Protein AF-A0AAF0LHF2-F1 (afdb_monomer_lite)

Secondary structure (DSSP, 8-state):
-----------------HHHHHHHHHHHHHHHHTT-HHHHHHHHHHHHHHTT--TT---HHHHHHHTT--HHHHHHHHHHHHHHHHHHHHHHTTSPPP--

Structure (mmCIF, N/CA/C/O backbone):
data_AF-A0AAF0LHF2-F1
#
_entry.id   AF-A0AAF0LHF2-F1
#
loop_
_atom_site.group_PDB
_atom_site.id
_atom_site.type_symbol
_atom_site.label_atom_id
_atom_site.label_alt_id
_atom_site.label_comp_id
_atom_site.label_asym_id
_atom_site.label_entity_id
_atom_site.label_seq_id
_atom_site.pdbx_PDB_ins_code
_atom_site.Cartn_x
_atom_site.Cartn_y
_atom_site.Cartn_z
_atom_site.occupancy
_atom_site.B_iso_or_equiv
_atom_site.auth_seq_id
_atom_site.auth_comp_id
_atom_site.auth_asym_id
_atom_site.auth_atom_id
_atom_site.pdbx_PDB_model_num
ATOM 1 N N . MET A 1 1 ? 55.578 -3.193 -8.405 1.00 44.56 1 MET A N 1
ATOM 2 C CA . MET A 1 1 ? 54.336 -2.562 -8.893 1.00 44.56 1 MET A CA 1
ATOM 3 C C . MET A 1 1 ? 53.206 -3.269 -8.166 1.00 44.56 1 MET A C 1
ATOM 5 O O . MET A 1 1 ? 53.069 -4.470 -8.334 1.00 44.56 1 MET A O 1
ATOM 9 N N . MET A 1 2 ? 52.607 -2.592 -7.186 1.00 38.28 2 MET A N 1
ATOM 10 C CA . MET A 1 2 ? 51.785 -3.198 -6.129 1.00 38.28 2 MET A CA 1
ATOM 11 C C . MET A 1 2 ? 50.343 -3.407 -6.617 1.00 38.28 2 MET A C 1
ATOM 13 O O . MET A 1 2 ? 49.819 -2.563 -7.340 1.00 38.28 2 MET A O 1
ATOM 17 N N . ASN A 1 3 ? 49.759 -4.545 -6.236 1.00 42.53 3 ASN A N 1
ATOM 18 C CA . ASN A 1 3 ? 48.423 -5.030 -6.592 1.00 42.53 3 ASN A CA 1
ATOM 19 C C . ASN A 1 3 ? 47.308 -4.014 -6.284 1.00 42.53 3 ASN A C 1
ATOM 21 O O . ASN A 1 3 ? 47.226 -3.505 -5.168 1.00 42.53 3 ASN A O 1
ATOM 25 N N . LEU A 1 4 ? 46.418 -3.789 -7.253 1.00 44.91 4 LEU A N 1
ATOM 26 C CA . LEU A 1 4 ? 45.110 -3.161 -7.058 1.00 44.91 4 LEU A CA 1
ATOM 27 C C . LEU A 1 4 ? 44.094 -4.266 -6.747 1.00 44.91 4 LEU A C 1
ATOM 29 O O . LEU A 1 4 ? 43.500 -4.839 -7.652 1.00 44.91 4 LEU A O 1
ATOM 33 N N . GLU A 1 5 ? 43.922 -4.572 -5.467 1.00 57.59 5 GLU A N 1
ATOM 34 C CA . GLU A 1 5 ? 42.780 -5.338 -4.962 1.00 57.59 5 GLU A CA 1
ATOM 35 C C . GLU A 1 5 ? 41.927 -4.395 -4.106 1.00 57.59 5 GLU A C 1
ATOM 37 O O . GLU A 1 5 ? 42.338 -4.006 -3.014 1.00 57.59 5 GLU A O 1
ATOM 42 N N . ALA A 1 6 ? 40.751 -4.022 -4.612 1.00 49.19 6 ALA A N 1
ATOM 43 C CA . ALA A 1 6 ? 39.542 -3.834 -3.811 1.00 49.19 6 ALA A CA 1
ATOM 44 C C . ALA A 1 6 ? 38.315 -3.842 -4.748 1.00 49.19 6 ALA A C 1
ATOM 46 O O . ALA A 1 6 ? 38.350 -3.198 -5.801 1.00 49.19 6 ALA A O 1
ATOM 47 N N . PRO A 1 7 ? 37.240 -4.566 -4.395 1.00 45.22 7 PRO A N 1
ATOM 48 C CA . PRO A 1 7 ? 36.110 -4.806 -5.274 1.00 45.22 7 PRO A CA 1
ATOM 49 C C . PRO A 1 7 ? 35.209 -3.574 -5.289 1.00 45.22 7 PRO A C 1
ATOM 51 O O . PRO A 1 7 ? 34.681 -3.162 -4.257 1.00 45.22 7 PRO A O 1
ATOM 54 N N . LEU A 1 8 ? 34.968 -3.006 -6.468 1.00 40.81 8 LEU A N 1
ATOM 55 C CA . LEU A 1 8 ? 33.770 -2.199 -6.652 1.00 40.81 8 LEU A CA 1
ATOM 56 C C . LEU A 1 8 ? 32.618 -3.187 -6.804 1.00 40.81 8 LEU A C 1
ATOM 58 O O . LEU A 1 8 ? 32.234 -3.551 -7.911 1.00 40.81 8 LEU A O 1
ATOM 62 N N . THR A 1 9 ? 32.085 -3.654 -5.675 1.00 42.34 9 THR A N 1
ATOM 63 C CA . THR A 1 9 ? 30.719 -4.172 -5.643 1.00 42.34 9 THR A CA 1
ATOM 64 C C . THR A 1 9 ? 29.836 -2.974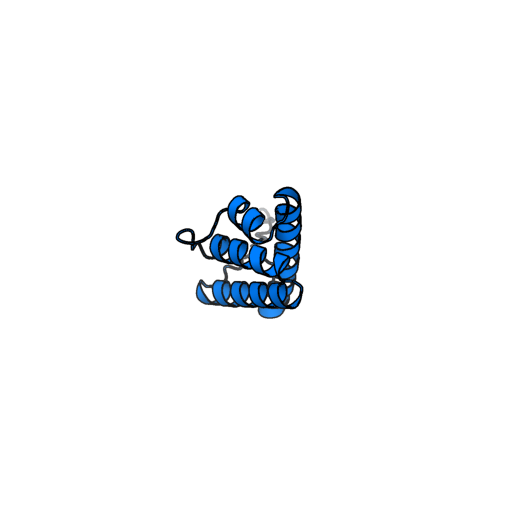 -5.948 1.00 42.34 9 THR A C 1
ATOM 66 O O . THR A 1 9 ? 29.397 -2.250 -5.060 1.00 42.34 9 THR A O 1
ATOM 69 N N . THR A 1 10 ? 29.671 -2.680 -7.233 1.00 39.41 10 THR A N 1
ATOM 70 C CA . THR A 1 10 ? 28.625 -1.796 -7.704 1.00 39.41 10 THR A CA 1
ATOM 71 C C . THR A 1 10 ? 27.345 -2.569 -7.425 1.00 39.41 10 THR A C 1
ATOM 73 O O . THR A 1 10 ? 26.896 -3.359 -8.249 1.00 39.41 10 THR A O 1
ATOM 76 N N . THR A 1 11 ? 26.763 -2.410 -6.235 1.00 42.78 11 THR A N 1
ATOM 77 C CA . THR A 1 11 ? 25.307 -2.460 -6.142 1.00 42.78 11 THR A CA 1
ATOM 78 C C . THR A 1 11 ? 24.852 -1.373 -7.094 1.00 42.78 11 THR A C 1
ATOM 80 O O . THR A 1 11 ? 24.832 -0.200 -6.735 1.00 42.78 11 THR A O 1
ATOM 83 N N . ALA A 1 12 ? 24.649 -1.740 -8.360 1.00 42.50 12 ALA A N 1
ATOM 84 C CA . ALA A 1 12 ? 23.883 -0.930 -9.272 1.00 42.50 12 ALA A CA 1
ATOM 85 C C . ALA A 1 12 ? 22.566 -0.711 -8.533 1.00 42.50 12 ALA A C 1
ATOM 87 O O . ALA A 1 12 ? 21.817 -1.662 -8.320 1.00 42.50 12 ALA A O 1
ATOM 88 N N . GLU A 1 13 ? 22.364 0.491 -7.996 1.00 54.16 13 GLU A N 1
ATOM 89 C CA . GLU A 1 13 ? 21.057 0.891 -7.508 1.00 54.16 13 GLU A CA 1
ATOM 90 C C . GLU A 1 13 ? 20.151 0.756 -8.725 1.00 54.16 13 GLU A C 1
ATOM 92 O O . GLU A 1 13 ? 20.270 1.506 -9.694 1.00 54.16 13 GLU A O 1
ATOM 97 N N . PHE A 1 14 ? 19.353 -0.307 -8.749 1.00 55.66 14 PHE A N 1
ATOM 98 C CA . PHE A 1 14 ? 18.398 -0.536 -9.814 1.00 55.66 14 PHE A CA 1
ATOM 99 C C . PHE A 1 14 ? 17.310 0.517 -9.641 1.00 55.66 14 PHE A C 1
ATOM 101 O O . PHE A 1 14 ? 16.384 0.371 -8.845 1.00 55.66 14 PHE A O 1
ATOM 108 N N . VAL A 1 15 ? 17.489 1.634 -10.338 1.00 69.19 15 VAL A N 1
ATOM 109 C CA . VAL A 1 15 ? 16.527 2.726 -10.372 1.00 69.19 15 VAL A CA 1
ATOM 110 C C . VAL A 1 15 ? 15.525 2.381 -11.463 1.00 69.19 15 VAL A C 1
ATOM 112 O O . VAL A 1 15 ? 15.823 2.530 -12.647 1.00 69.19 15 VAL A O 1
ATOM 115 N N . LEU A 1 16 ? 14.351 1.889 -11.061 1.00 79.81 16 LEU A N 1
ATOM 116 C CA . LEU A 1 16 ? 13.192 1.847 -11.951 1.00 79.81 16 LEU A CA 1
ATOM 117 C C . LEU A 1 16 ? 12.980 3.244 -12.540 1.00 79.81 16 LEU A C 1
ATOM 119 O O . LEU A 1 16 ? 13.080 4.247 -11.823 1.00 79.81 16 LEU A O 1
ATOM 123 N N . SER A 1 17 ? 12.655 3.324 -13.827 1.00 87.69 17 SER A N 1
ATOM 124 C CA . SER A 1 17 ? 12.133 4.565 -14.384 1.00 87.69 17 SER A CA 1
ATOM 125 C C . SER A 1 17 ? 10.848 4.970 -13.656 1.00 87.69 17 SER A C 1
ATOM 127 O O . SER A 1 17 ? 10.172 4.166 -13.016 1.00 87.69 17 SER A O 1
ATOM 129 N N . GLU A 1 18 ? 10.471 6.238 -13.776 1.00 86.00 18 GLU A N 1
ATOM 130 C CA . GLU A 1 18 ? 9.252 6.759 -13.152 1.00 86.00 18 GLU A CA 1
ATOM 131 C C . GLU A 1 18 ? 7.984 6.016 -13.614 1.00 86.00 18 GLU A C 1
ATOM 133 O O . GLU A 1 18 ? 7.022 5.892 -12.857 1.00 86.00 18 GLU A O 1
ATOM 138 N N . VAL A 1 19 ? 7.979 5.516 -14.854 1.00 89.38 19 VAL A N 1
ATOM 139 C CA . VAL A 1 19 ? 6.875 4.721 -15.406 1.00 89.38 19 VAL A CA 1
ATOM 140 C C . VAL A 1 19 ? 6.875 3.322 -14.796 1.00 89.38 19 VAL A C 1
ATOM 142 O O . VAL A 1 19 ? 5.861 2.927 -14.231 1.00 89.38 19 VAL A O 1
ATOM 145 N N . GLU A 1 20 ? 8.014 2.629 -14.807 1.00 89.69 20 GLU A N 1
ATOM 146 C CA . GLU A 1 20 ? 8.137 1.285 -14.2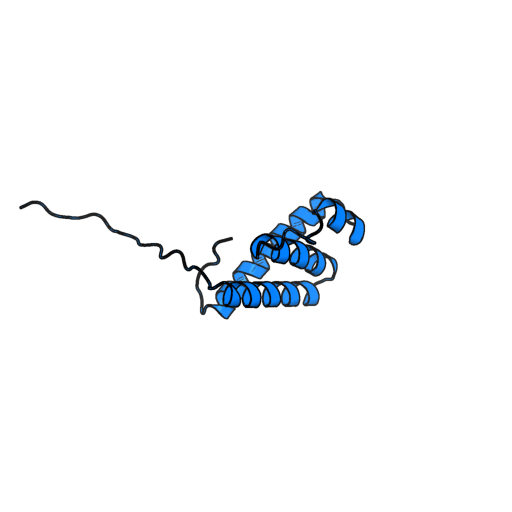20 1.00 89.69 20 GLU A CA 1
ATOM 147 C C . GLU A 1 20 ? 7.816 1.296 -12.717 1.00 89.69 20 GLU A C 1
ATOM 149 O O . GLU A 1 20 ? 7.136 0.407 -12.211 1.00 89.69 20 GLU A O 1
ATOM 154 N N . LEU A 1 21 ? 8.234 2.338 -11.988 1.00 88.75 21 LEU A N 1
ATOM 155 C CA . LEU A 1 21 ? 7.891 2.500 -10.575 1.00 88.75 21 LEU A CA 1
ATOM 156 C C . LEU A 1 21 ? 6.376 2.633 -10.370 1.00 88.75 21 LEU A C 1
ATOM 158 O O . LEU A 1 21 ? 5.834 2.055 -9.428 1.00 88.75 21 LEU A O 1
ATOM 162 N N . ARG A 1 22 ? 5.685 3.386 -11.235 1.00 90.12 22 ARG A N 1
ATOM 163 C CA . ARG A 1 22 ? 4.222 3.521 -11.170 1.00 90.12 22 ARG A CA 1
ATOM 164 C C . ARG A 1 22 ? 3.518 2.213 -11.491 1.00 90.12 22 ARG A C 1
ATOM 166 O O . ARG A 1 22 ? 2.569 1.877 -10.792 1.00 90.12 22 ARG A O 1
ATOM 173 N N . GLU A 1 23 ? 3.979 1.489 -12.503 1.00 92.06 23 GLU A N 1
ATOM 174 C CA . GLU A 1 23 ? 3.414 0.195 -12.896 1.00 92.06 23 GLU A CA 1
ATOM 175 C C . GLU A 1 23 ? 3.560 -0.830 -11.766 1.00 92.06 23 GLU A C 1
ATOM 177 O O . GLU A 1 23 ? 2.570 -1.431 -11.345 1.00 92.06 23 GLU A O 1
ATOM 182 N N . VAL A 1 24 ? 4.756 -0.937 -11.177 1.00 92.56 24 VAL A N 1
ATOM 183 C CA . VAL A 1 24 ? 4.990 -1.792 -10.005 1.00 92.56 24 VAL A CA 1
ATOM 184 C C . VAL A 1 24 ? 4.106 -1.357 -8.835 1.00 92.56 24 VAL A C 1
ATOM 186 O O . VAL A 1 24 ? 3.447 -2.196 -8.225 1.00 92.56 24 VAL A O 1
ATOM 189 N N . ALA A 1 25 ? 4.025 -0.060 -8.523 1.00 93.06 25 ALA A N 1
ATOM 190 C CA . ALA A 1 25 ? 3.184 0.422 -7.426 1.00 93.06 25 ALA A CA 1
ATOM 191 C C . ALA A 1 25 ? 1.693 0.096 -7.641 1.00 93.06 25 ALA A C 1
ATOM 193 O O . ALA A 1 25 ? 1.014 -0.315 -6.700 1.00 93.06 25 ALA A O 1
ATOM 194 N N . GLN A 1 26 ? 1.190 0.219 -8.872 1.00 94.50 26 GLN A N 1
ATOM 195 C CA . GLN A 1 26 ? -0.184 -0.146 -9.229 1.00 94.50 26 GLN A CA 1
ATOM 196 C C . GLN A 1 26 ? -0.434 -1.653 -9.096 1.00 94.50 26 GLN A C 1
ATOM 198 O O . GLN A 1 26 ? -1.466 -2.051 -8.554 1.00 94.50 26 GLN A O 1
ATOM 203 N N . ALA A 1 27 ? 0.517 -2.489 -9.520 1.00 96.06 27 ALA A N 1
ATOM 204 C CA . ALA A 1 27 ? 0.434 -3.938 -9.353 1.00 96.06 27 ALA A CA 1
ATOM 205 C C . ALA A 1 27 ? 0.397 -4.343 -7.866 1.00 96.06 27 ALA A C 1
ATOM 207 O O . ALA A 1 27 ? -0.387 -5.207 -7.472 1.00 96.06 27 ALA A O 1
ATOM 208 N N . VAL A 1 28 ? 1.176 -3.669 -7.013 1.00 96.88 28 VAL A N 1
ATOM 209 C CA . VAL A 1 28 ? 1.146 -3.875 -5.553 1.00 96.88 28 VAL A CA 1
ATOM 210 C C . VAL A 1 28 ? -0.205 -3.504 -4.958 1.00 96.88 28 VAL A C 1
ATOM 212 O O . VAL A 1 28 ? -0.739 -4.261 -4.146 1.00 96.88 28 VAL A O 1
ATOM 215 N N . VAL A 1 29 ? -0.757 -2.355 -5.353 1.00 97.25 29 VAL A N 1
ATOM 216 C CA . VAL A 1 29 ? -2.074 -1.895 -4.899 1.00 97.25 29 VAL A CA 1
ATOM 217 C C . VAL A 1 29 ? -3.146 -2.914 -5.272 1.00 97.25 29 VAL A C 1
ATOM 219 O O . VAL A 1 29 ? -3.891 -3.353 -4.395 1.00 97.25 29 VAL A O 1
ATOM 222 N N . ALA A 1 30 ? -3.173 -3.364 -6.529 1.00 97.75 30 ALA A N 1
ATOM 223 C CA . ALA A 1 30 ? -4.109 -4.385 -6.992 1.00 97.75 30 ALA A CA 1
ATOM 224 C C . ALA A 1 30 ? -3.979 -5.687 -6.182 1.00 97.75 30 ALA A C 1
ATOM 226 O O . ALA A 1 30 ? -4.962 -6.177 -5.627 1.00 97.75 30 ALA A O 1
ATOM 227 N N . ALA A 1 31 ? -2.751 -6.187 -6.004 1.00 97.94 31 ALA A N 1
ATOM 228 C CA . ALA A 1 31 ? -2.490 -7.399 -5.230 1.00 97.94 31 ALA A CA 1
ATOM 229 C C . ALA A 1 31 ? -2.896 -7.280 -3.747 1.00 97.94 31 ALA A C 1
ATOM 231 O O . ALA A 1 31 ? -3.228 -8.282 -3.111 1.00 97.94 31 ALA A O 1
ATOM 232 N N . CYS A 1 32 ? -2.852 -6.077 -3.170 1.00 98.38 32 CYS A N 1
ATOM 233 C CA . CYS A 1 32 ? -3.298 -5.826 -1.802 1.00 98.38 32 CYS A CA 1
ATOM 234 C C . CYS A 1 32 ? -4.829 -5.768 -1.697 1.00 98.38 32 CYS A C 1
ATOM 236 O O . CYS A 1 32 ? -5.385 -6.370 -0.773 1.00 98.38 32 CYS A O 1
ATOM 238 N N . TRP A 1 33 ? -5.500 -5.111 -2.648 1.00 98.06 33 TRP A N 1
ATOM 239 C CA . TRP A 1 33 ? -6.964 -5.058 -2.732 1.00 98.06 33 TRP A CA 1
ATOM 240 C C . TRP A 1 33 ? -7.590 -6.443 -2.922 1.00 98.06 33 TRP A C 1
ATOM 242 O O . TRP A 1 33 ? -8.569 -6.757 -2.246 1.00 98.06 33 TRP A O 1
ATOM 252 N N . ASP A 1 34 ? -6.977 -7.304 -3.737 1.00 98.25 34 AS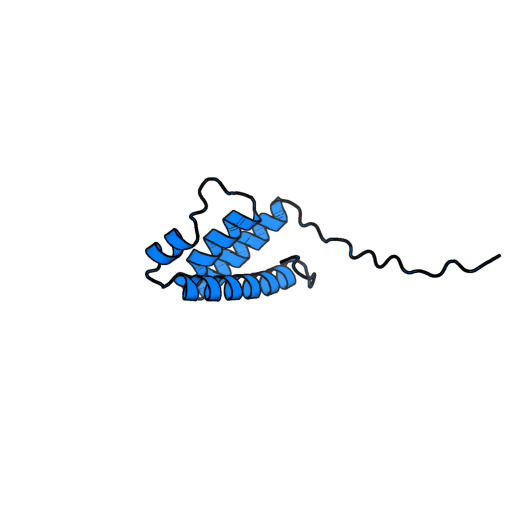P A N 1
ATOM 253 C CA . ASP A 1 34 ? -7.424 -8.692 -3.932 1.00 98.25 34 ASP A CA 1
ATOM 254 C C . ASP A 1 34 ? -7.352 -9.536 -2.646 1.00 98.25 34 ASP A C 1
ATOM 256 O O . ASP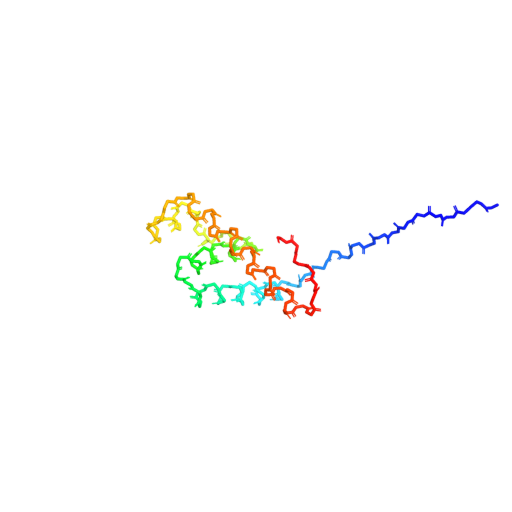 A 1 34 ? -8.072 -10.525 -2.498 1.00 98.25 34 ASP A O 1
ATOM 260 N N . ARG A 1 35 ? -6.482 -9.162 -1.697 1.00 97.56 35 ARG A N 1
ATOM 261 C CA . ARG A 1 35 ? -6.320 -9.873 -0.419 1.00 97.56 35 ARG A CA 1
ATOM 262 C C . ARG A 1 35 ? -7.298 -9.387 0.640 1.00 97.56 35 ARG A C 1
ATOM 264 O O . ARG A 1 35 ? -7.876 -10.210 1.346 1.00 97.56 35 ARG A O 1
ATOM 271 N N . SER A 1 36 ? -7.426 -8.071 0.812 1.00 97.94 36 SER A N 1
ATOM 272 C CA . SER A 1 36 ? -8.395 -7.473 1.737 1.00 97.94 36 SER A CA 1
ATOM 273 C C . SER A 1 36 ? -8.503 -5.960 1.549 1.00 97.94 36 SER A C 1
ATOM 275 O O . SER A 1 36 ? -7.506 -5.296 1.269 1.00 97.94 36 SER A O 1
ATOM 277 N N . GLU A 1 37 ? -9.678 -5.407 1.838 1.00 97.00 37 GLU A N 1
ATOM 278 C CA . GLU A 1 37 ? -9.928 -3.961 1.808 1.00 97.00 37 GLU A CA 1
ATOM 279 C C . GLU A 1 37 ? -8.989 -3.143 2.725 1.00 97.00 37 GLU A C 1
ATOM 281 O O . GLU A 1 37 ? -8.393 -2.181 2.239 1.00 97.00 37 GLU A O 1
ATOM 286 N N . PRO A 1 38 ? -8.738 -3.523 3.998 1.00 97.69 38 PRO A N 1
ATOM 287 C CA . PRO A 1 38 ? -7.779 -2.807 4.843 1.00 97.69 38 PRO A CA 1
ATOM 288 C C . PRO A 1 38 ? -6.359 -2.774 4.268 1.00 97.69 38 PRO A C 1
ATOM 290 O O . PRO A 1 38 ? -5.690 -1.746 4.334 1.00 97.69 38 PRO A O 1
ATOM 293 N N . LEU A 1 39 ? -5.892 -3.888 3.693 1.00 97.94 39 LEU A N 1
ATOM 294 C CA . LEU A 1 39 ? -4.559 -3.957 3.096 1.00 97.94 39 LEU A CA 1
ATOM 295 C C . LEU A 1 39 ? -4.472 -3.099 1.827 1.00 97.94 39 LEU A C 1
ATOM 297 O O . LEU A 1 39 ? -3.477 -2.403 1.641 1.00 97.94 39 LEU A O 1
ATOM 301 N N . GLY A 1 40 ? -5.515 -3.114 0.991 1.00 97.19 40 GLY A N 1
ATOM 302 C CA . GLY A 1 40 ? -5.627 -2.267 -0.198 1.00 97.19 40 GLY A CA 1
ATOM 303 C C . GLY A 1 40 ? -5.576 -0.773 0.130 1.00 97.19 40 GLY A C 1
ATOM 304 O O . GLY A 1 40 ? -4.746 -0.052 -0.417 1.00 97.19 40 GLY A O 1
ATOM 305 N N . ALA A 1 41 ? -6.358 -0.322 1.114 1.00 96.31 41 ALA A N 1
ATOM 306 C CA . ALA A 1 41 ? -6.365 1.080 1.538 1.00 96.31 41 ALA A CA 1
ATOM 307 C C . ALA A 1 41 ? -4.998 1.558 2.068 1.00 96.31 41 ALA A C 1
ATOM 309 O O . ALA A 1 41 ? -4.582 2.694 1.832 1.00 96.31 41 ALA A O 1
ATOM 310 N N . VAL A 1 42 ? -4.268 0.693 2.781 1.00 97.56 42 VAL A N 1
ATOM 311 C CA . VAL A 1 42 ? -2.900 1.001 3.230 1.00 97.56 42 VAL A CA 1
ATOM 312 C C . VAL A 1 42 ? -1.910 0.984 2.062 1.00 97.56 42 VAL A C 1
ATOM 314 O O . VAL A 1 42 ? -0.964 1.776 2.050 1.00 97.56 42 VAL A O 1
ATOM 317 N N . ALA A 1 43 ? -2.135 0.136 1.056 1.00 96.88 43 ALA A N 1
ATOM 318 C CA . ALA A 1 43 ? -1.330 0.111 -0.159 1.00 96.88 43 ALA A CA 1
ATOM 319 C C . ALA A 1 43 ? -1.490 1.390 -0.990 1.00 96.88 43 ALA A C 1
ATOM 321 O O . ALA A 1 43 ? -0.486 1.891 -1.491 1.00 96.88 43 ALA A O 1
ATOM 322 N N . ASP A 1 44 ? -2.690 1.973 -1.066 1.00 95.00 44 ASP A N 1
ATOM 323 C CA . ASP A 1 44 ? -2.915 3.264 -1.734 1.00 95.00 44 ASP A CA 1
ATOM 324 C C . ASP A 1 44 ? -2.092 4.387 -1.085 1.00 95.00 44 ASP A C 1
ATOM 326 O O . ASP A 1 44 ? -1.417 5.162 -1.769 1.00 95.00 44 ASP A O 1
ATOM 330 N N . HIS A 1 45 ? -2.070 4.434 0.252 1.00 94.81 45 HIS A N 1
ATOM 331 C CA . HIS A 1 45 ? -1.212 5.365 0.988 1.00 94.81 45 HIS A CA 1
ATOM 332 C C . HIS A 1 45 ? 0.279 5.143 0.683 1.00 94.81 45 HIS A C 1
ATOM 334 O O . HIS A 1 45 ? 1.029 6.094 0.436 1.00 94.81 45 HIS A O 1
ATOM 340 N N . TRP A 1 46 ? 0.725 3.884 0.697 1.00 94.62 46 TRP A N 1
ATOM 341 C CA . TRP A 1 46 ? 2.111 3.528 0.394 1.00 94.62 46 TRP A CA 1
ATOM 342 C C . TRP A 1 46 ? 2.507 3.925 -1.038 1.00 94.62 46 TRP A C 1
ATOM 344 O O . TRP A 1 46 ? 3.557 4.540 -1.231 1.00 94.62 46 TRP A O 1
ATOM 354 N N . ALA A 1 47 ? 1.650 3.651 -2.025 1.00 92.69 47 ALA A N 1
ATOM 355 C CA . ALA A 1 47 ? 1.880 3.962 -3.433 1.00 92.69 47 ALA A CA 1
ATOM 356 C C . ALA A 1 47 ? 1.957 5.477 -3.684 1.00 92.69 47 ALA A C 1
ATOM 358 O O . ALA A 1 47 ? 2.830 5.959 -4.413 1.00 92.69 47 ALA A O 1
ATOM 359 N N . GLY A 1 48 ? 1.090 6.254 -3.032 1.00 90.25 48 GLY A N 1
ATOM 360 C CA . GLY A 1 48 ? 1.149 7.713 -3.080 1.00 90.25 48 GLY A CA 1
ATOM 361 C C . GLY A 1 48 ? 2.438 8.269 -2.468 1.00 90.25 48 GLY A C 1
ATOM 362 O O . GLY A 1 48 ? 3.057 9.175 -3.028 1.00 90.25 48 GLY A O 1
ATOM 363 N N . THR A 1 49 ? 2.910 7.657 -1.377 1.00 88.19 49 THR A N 1
ATOM 364 C CA . THR A 1 49 ? 4.174 8.030 -0.724 1.00 88.19 49 THR A CA 1
ATOM 365 C C . THR A 1 49 ? 5.389 7.718 -1.600 1.00 88.19 49 THR A C 1
ATOM 367 O O . THR A 1 49 ? 6.263 8.570 -1.753 1.00 88.19 49 THR A O 1
ATOM 370 N N . ILE A 1 50 ? 5.454 6.524 -2.204 1.00 86.06 50 ILE A N 1
ATOM 371 C CA . ILE A 1 50 ? 6.632 6.092 -2.973 1.00 86.06 50 ILE A CA 1
ATOM 372 C C . ILE A 1 50 ? 6.753 6.783 -4.334 1.00 86.06 50 ILE A C 1
ATOM 374 O O . ILE A 1 50 ? 7.858 7.053 -4.792 1.00 86.06 50 ILE A O 1
ATOM 378 N N . THR A 1 51 ? 5.629 7.130 -4.966 1.00 84.44 51 THR A N 1
ATOM 379 C CA . THR A 1 51 ? 5.621 7.848 -6.252 1.00 84.44 51 THR A CA 1
ATOM 380 C C . THR A 1 51 ? 5.796 9.362 -6.094 1.00 84.44 51 THR A C 1
ATOM 382 O O . THR A 1 51 ? 5.746 10.095 -7.080 1.00 84.44 51 THR A O 1
ATOM 385 N N . GLY A 1 52 ? 5.987 9.854 -4.862 1.00 76.50 52 GLY A N 1
ATOM 386 C CA . GLY A 1 52 ? 6.135 11.281 -4.564 1.00 76.50 52 GLY A CA 1
ATOM 387 C C . GLY A 1 52 ? 4.837 12.085 -4.699 1.00 76.50 52 GLY A C 1
ATOM 388 O O . GLY A 1 52 ? 4.868 13.317 -4.663 1.00 76.50 52 GLY A O 1
ATOM 389 N N . THR A 1 53 ? 3.687 11.415 -4.815 1.00 70.81 53 THR A N 1
ATOM 390 C CA . THR A 1 53 ? 2.360 12.036 -4.909 1.00 70.81 53 THR A CA 1
ATOM 391 C C . THR A 1 53 ? 1.879 12.450 -3.515 1.00 70.81 53 THR A C 1
ATOM 393 O O . THR A 1 53 ? 0.938 11.897 -2.958 1.00 70.81 53 THR A O 1
ATOM 396 N N . THR A 1 54 ? 2.548 13.420 -2.891 1.00 62.06 54 THR A N 1
ATOM 397 C CA . THR A 1 54 ? 2.196 13.872 -1.531 1.00 62.06 54 THR A CA 1
ATOM 398 C C . THR A 1 54 ? 0.902 14.685 -1.503 1.00 62.06 54 THR A C 1
ATOM 400 O O . THR A 1 54 ? 0.141 14.613 -0.539 1.00 62.06 54 THR A O 1
ATOM 403 N N . ALA A 1 55 ? 0.602 15.419 -2.578 1.00 66.12 55 ALA A N 1
ATOM 404 C CA . ALA A 1 55 ? -0.665 16.118 -2.743 1.00 66.12 55 ALA A CA 1
ATOM 405 C C . ALA A 1 55 ? -1.795 15.103 -2.988 1.00 66.12 55 ALA A C 1
ATOM 407 O O . ALA A 1 55 ? -1.938 14.576 -4.087 1.00 66.12 55 ALA A O 1
ATOM 408 N N . GLY A 1 56 ? -2.592 14.830 -1.953 1.00 72.81 56 GLY A N 1
ATOM 409 C CA . GLY A 1 56 ? -3.738 13.917 -2.020 1.00 72.81 56 GLY A CA 1
ATOM 410 C C . GLY A 1 56 ? -3.520 12.558 -1.355 1.00 72.81 56 GLY A C 1
ATOM 411 O O . GLY A 1 56 ? -4.496 11.836 -1.175 1.00 72.81 56 GLY A O 1
ATOM 412 N N . THR A 1 57 ? -2.298 12.233 -0.918 1.00 86.19 57 THR A N 1
ATOM 413 C CA . THR A 1 57 ? -2.059 11.035 -0.098 1.00 86.19 57 THR A CA 1
ATOM 414 C C . THR A 1 57 ? -2.479 11.317 1.348 1.00 86.19 57 THR A C 1
ATOM 416 O O . THR A 1 57 ? -1.867 12.169 1.999 1.00 86.19 57 THR A O 1
ATOM 419 N N . PRO A 1 58 ? -3.521 10.650 1.878 1.00 88.62 58 PRO A N 1
ATOM 420 C CA . PRO A 1 58 ? -3.967 10.877 3.248 1.00 88.62 58 PRO A CA 1
ATOM 421 C C . PRO A 1 58 ? -2.895 10.416 4.248 1.00 88.62 58 PRO A C 1
ATOM 423 O O . PRO A 1 58 ? -2.219 9.420 3.986 1.00 88.62 58 PRO A O 1
ATOM 426 N N . PRO A 1 59 ? -2.733 11.079 5.408 1.00 91.88 59 PRO A N 1
ATOM 427 C CA . PRO A 1 59 ? -1.866 10.574 6.472 1.00 91.88 59 PRO A CA 1
ATOM 428 C C . PRO A 1 59 ? -2.393 9.234 7.015 1.00 91.88 59 PRO A C 1
ATOM 430 O O . PRO A 1 59 ? -3.590 8.947 6.917 1.00 91.88 59 PRO A O 1
ATOM 433 N N . LEU A 1 60 ? -1.521 8.416 7.617 1.00 93.12 60 LEU A N 1
ATOM 434 C CA . LEU A 1 60 ? -1.897 7.087 8.125 1.00 93.12 60 LEU A CA 1
ATOM 435 C C . LEU A 1 60 ? -3.019 7.146 9.170 1.00 93.12 60 LEU A C 1
ATOM 437 O O . LEU A 1 60 ? -3.842 6.239 9.228 1.00 93.12 60 LEU A O 1
ATOM 441 N N . GLU A 1 61 ? -3.109 8.221 9.952 1.00 95.62 61 GLU A N 1
ATOM 442 C CA . GLU A 1 61 ? -4.196 8.457 10.903 1.00 95.62 61 GLU A CA 1
ATOM 443 C C . GLU A 1 61 ? -5.557 8.587 10.207 1.00 95.62 61 GLU A C 1
ATOM 445 O O . GLU A 1 61 ? -6.563 8.081 10.707 1.00 95.62 61 GLU A O 1
ATOM 450 N N . ALA A 1 62 ? -5.600 9.229 9.036 1.00 94.88 62 ALA A N 1
ATOM 451 C CA . ALA A 1 62 ? -6.821 9.348 8.245 1.00 94.88 62 ALA A CA 1
ATOM 452 C C . ALA A 1 62 ? -7.191 8.015 7.578 1.00 94.88 62 ALA A C 1
ATOM 454 O O . ALA A 1 62 ? -8.372 7.665 7.520 1.00 94.88 62 ALA A O 1
ATOM 455 N N . VAL A 1 63 ? -6.194 7.237 7.139 1.00 95.81 63 VAL A N 1
ATOM 456 C CA . VAL A 1 63 ? -6.410 5.864 6.654 1.00 95.81 63 VAL A CA 1
ATOM 457 C C . VAL A 1 63 ? -6.998 5.007 7.773 1.00 95.81 63 VAL A C 1
ATOM 459 O O . VAL A 1 63 ? -8.045 4.399 7.575 1.00 95.81 63 VAL A O 1
ATOM 462 N N . ALA A 1 64 ? -6.397 5.033 8.967 1.00 97.06 64 ALA A N 1
ATOM 463 C CA . ALA A 1 64 ? -6.853 4.303 10.150 1.00 97.06 64 ALA A CA 1
ATOM 464 C C . ALA A 1 64 ? -8.311 4.618 10.511 1.00 97.06 64 ALA A C 1
ATOM 466 O O . ALA A 1 64 ? -9.106 3.703 10.734 1.00 97.06 64 ALA A O 1
ATOM 467 N N . ALA A 1 65 ? -8.681 5.903 10.494 1.00 97.06 65 ALA A N 1
ATOM 468 C CA . ALA A 1 65 ? -10.059 6.334 10.704 1.00 97.06 65 ALA A CA 1
ATOM 469 C C . ALA A 1 65 ? -11.013 5.805 9.618 1.00 97.06 65 ALA A C 1
ATOM 471 O O . ALA A 1 65 ? -12.122 5.383 9.938 1.00 97.06 65 ALA A O 1
ATOM 472 N N . THR A 1 66 ? -10.577 5.792 8.355 1.00 95.81 66 THR A N 1
ATOM 473 C CA . THR A 1 66 ? -11.383 5.339 7.209 1.00 95.81 66 THR A CA 1
ATOM 474 C C . THR A 1 66 ? -11.671 3.842 7.271 1.00 95.81 66 THR A C 1
ATOM 476 O O . THR A 1 66 ? -12.816 3.434 7.105 1.00 95.81 66 THR A O 1
ATOM 479 N N . ILE A 1 67 ? -10.657 3.021 7.561 1.00 96.25 67 ILE A N 1
ATOM 480 C CA . ILE A 1 67 ? -10.807 1.558 7.630 1.00 96.25 67 ILE A CA 1
ATOM 481 C C . ILE A 1 67 ? -11.264 1.055 9.007 1.00 96.25 67 ILE A C 1
ATOM 483 O O . ILE A 1 67 ? -11.364 -0.152 9.223 1.00 96.25 67 ILE A O 1
ATOM 487 N N . GLY A 1 68 ? -11.522 1.960 9.958 1.00 96.75 68 GLY A N 1
ATOM 488 C CA . GLY A 1 68 ? -12.011 1.619 11.296 1.00 96.75 68 GLY A CA 1
ATOM 489 C C . GLY A 1 68 ? -11.032 0.784 12.127 1.00 96.75 68 GLY A C 1
ATOM 490 O O . GLY A 1 68 ? -11.464 -0.038 12.936 1.00 96.75 68 GLY A O 1
ATOM 491 N N . GLN A 1 69 ? -9.722 0.968 11.935 1.00 97.19 69 GLN A N 1
ATOM 492 C CA . GLN A 1 69 ? -8.679 0.216 12.640 1.00 97.19 69 GLN A CA 1
ATOM 493 C C . GLN A 1 69 ? -7.801 1.120 13.511 1.00 97.19 69 GLN A C 1
ATOM 495 O O . GLN A 1 69 ? -7.604 2.292 13.194 1.00 97.19 69 GLN A O 1
ATOM 500 N N . PRO A 1 70 ? -7.228 0.599 14.613 1.00 97.88 70 PRO A N 1
ATOM 501 C CA . PRO A 1 70 ? -6.250 1.352 15.385 1.00 97.88 70 PRO A CA 1
ATOM 502 C C . PRO A 1 70 ? -4.985 1.597 14.553 1.00 97.88 70 PRO A C 1
ATOM 504 O O . PRO A 1 70 ? -4.553 0.727 13.797 1.00 97.88 70 PRO A O 1
ATOM 507 N N . LEU A 1 71 ? -4.340 2.751 14.750 1.00 97.44 71 LEU A N 1
ATOM 508 C CA . LEU A 1 71 ? -3.126 3.132 14.014 1.00 97.44 71 LEU A CA 1
ATOM 509 C C . LEU A 1 71 ? -2.011 2.073 14.110 1.00 97.44 71 LEU A C 1
ATOM 511 O O . LEU A 1 71 ? -1.290 1.839 13.146 1.00 97.44 71 LEU A O 1
ATOM 515 N N . THR A 1 72 ? -1.902 1.371 15.241 1.00 97.69 72 THR A N 1
ATOM 516 C CA . THR A 1 72 ? -0.958 0.254 15.411 1.00 97.69 72 THR A CA 1
ATOM 517 C C . THR A 1 72 ? -1.212 -0.892 14.430 1.00 97.69 72 THR A C 1
ATOM 519 O O . THR A 1 72 ? -0.259 -1.417 13.863 1.00 97.69 72 THR A O 1
ATOM 522 N N . ALA A 1 73 ? -2.475 -1.248 14.173 1.00 97.31 73 ALA A N 1
ATOM 523 C CA . ALA A 1 73 ? -2.826 -2.258 13.175 1.00 97.31 73 ALA A CA 1
ATOM 524 C C . ALA A 1 73 ? -2.521 -1.772 11.751 1.00 97.31 73 ALA A C 1
ATOM 526 O O . ALA A 1 73 ? -2.032 -2.545 10.933 1.00 97.31 73 ALA A O 1
ATOM 527 N N . VAL A 1 74 ? -2.723 -0.480 11.476 1.00 97.62 74 VAL A N 1
ATOM 528 C CA . VAL A 1 74 ? -2.365 0.134 10.187 1.00 97.62 74 VAL A CA 1
ATOM 529 C C . VAL A 1 74 ? -0.858 0.088 9.934 1.00 97.62 74 VAL A C 1
ATOM 531 O O . VAL A 1 74 ? -0.436 -0.221 8.823 1.00 97.62 74 VAL A O 1
ATOM 534 N N . HIS A 1 75 ? -0.02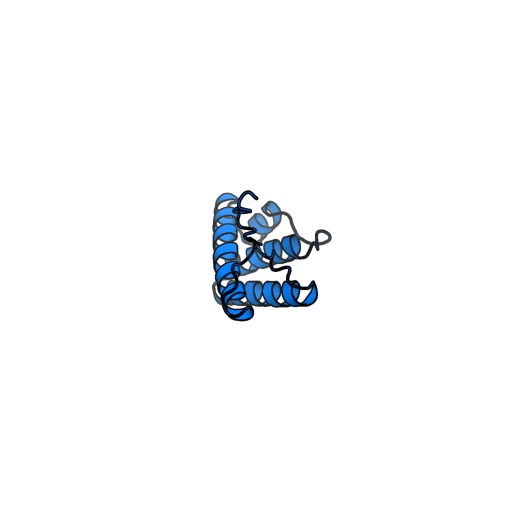9 0.314 10.956 1.00 97.38 75 HIS A N 1
ATOM 535 C CA . HIS A 1 75 ? 1.419 0.128 10.830 1.00 97.38 75 HIS A CA 1
ATOM 536 C C . HIS A 1 75 ? 1.790 -1.323 10.503 1.00 97.38 75 HIS A C 1
ATOM 538 O O . HIS A 1 75 ? 2.613 -1.552 9.619 1.00 97.38 75 HIS A O 1
ATOM 544 N N . THR A 1 76 ? 1.145 -2.301 11.143 1.00 97.81 76 THR A N 1
ATOM 545 C CA . THR A 1 76 ? 1.331 -3.718 10.798 1.00 97.81 76 THR A CA 1
ATOM 546 C C . THR A 1 76 ? 0.897 -4.015 9.360 1.00 97.81 76 THR A C 1
ATOM 548 O O . THR A 1 76 ? 1.598 -4.726 8.642 1.00 97.81 76 THR A O 1
ATOM 551 N N . LEU A 1 77 ? -0.221 -3.451 8.897 1.00 98.06 77 LEU A N 1
ATOM 552 C CA . LEU A 1 77 ? -0.645 -3.574 7.500 1.00 98.06 77 LEU A CA 1
ATOM 553 C C . LEU A 1 77 ? 0.372 -2.945 6.542 1.00 98.06 77 LEU A C 1
ATOM 555 O O . LEU A 1 77 ? 0.646 -3.522 5.498 1.00 98.06 77 LEU A O 1
ATOM 559 N N . LEU A 1 78 ? 0.995 -1.820 6.899 1.00 96.88 78 LEU A N 1
ATOM 560 C CA . LEU A 1 78 ? 2.017 -1.186 6.064 1.00 96.88 78 LEU A CA 1
ATOM 561 C C . LEU A 1 78 ? 3.260 -2.077 5.898 1.00 96.88 78 LEU A C 1
ATOM 563 O O . LEU A 1 78 ? 3.842 -2.140 4.815 1.00 96.88 78 LEU A O 1
ATOM 567 N N . GLU A 1 79 ? 3.655 -2.811 6.938 1.00 96.62 79 GLU A N 1
ATOM 568 C CA . GLU A 1 79 ? 4.713 -3.827 6.842 1.00 96.62 79 GLU A CA 1
ATOM 569 C C . GLU A 1 79 ? 4.312 -4.996 5.929 1.00 96.62 79 GLU A C 1
ATOM 571 O O . GLU A 1 79 ? 5.128 -5.494 5.144 1.00 96.62 79 GLU A O 1
ATOM 576 N N . GLN A 1 80 ? 3.041 -5.405 5.971 1.00 97.69 80 GLN A N 1
ATOM 577 C CA . GLN A 1 80 ? 2.508 -6.415 5.055 1.00 97.69 80 GLN A CA 1
ATOM 578 C C . GLN A 1 80 ? 2.497 -5.912 3.608 1.00 97.69 80 GLN A C 1
ATOM 580 O O . GLN A 1 80 ? 2.938 -6.642 2.722 1.00 97.69 80 GLN A O 1
ATOM 585 N N . VAL A 1 81 ? 2.092 -4.660 3.364 1.00 97.56 81 VAL A N 1
ATOM 586 C CA . VAL A 1 81 ? 2.166 -4.020 2.040 1.00 97.56 81 VAL A CA 1
ATOM 587 C C . VAL A 1 81 ? 3.598 -4.039 1.520 1.00 97.56 81 VAL A C 1
ATOM 589 O O . VAL A 1 81 ? 3.816 -4.454 0.389 1.00 97.56 81 VAL A O 1
ATOM 592 N N . ARG A 1 82 ? 4.598 -3.687 2.339 1.00 95.31 82 ARG A N 1
ATOM 593 C CA . ARG A 1 82 ? 6.016 -3.761 1.932 1.00 95.31 82 ARG A CA 1
ATOM 594 C C . ARG A 1 82 ? 6.442 -5.177 1.553 1.00 95.31 82 ARG A C 1
ATOM 596 O O . ARG A 1 82 ? 7.201 -5.358 0.607 1.00 95.31 82 ARG A O 1
ATOM 603 N N . THR A 1 83 ? 5.934 -6.184 2.258 1.00 95.81 83 THR A N 1
ATOM 604 C CA . THR A 1 83 ? 6.197 -7.593 1.930 1.00 95.81 83 THR A CA 1
ATOM 605 C C . THR A 1 83 ? 5.588 -7.976 0.580 1.00 95.81 83 THR A C 1
ATOM 607 O O . THR A 1 83 ? 6.265 -8.593 -0.240 1.00 95.81 83 THR A O 1
ATOM 610 N N . VAL A 1 84 ? 4.341 -7.571 0.314 1.00 96.69 84 VAL A N 1
ATOM 611 C CA . VAL A 1 84 ? 3.712 -7.743 -1.007 1.00 96.69 84 VAL A CA 1
ATOM 612 C C . VAL A 1 84 ? 4.505 -7.001 -2.077 1.00 96.69 84 VAL A C 1
ATOM 614 O O . VAL A 1 84 ? 4.778 -7.563 -3.130 1.00 96.69 84 VAL A O 1
ATOM 617 N N . ALA A 1 85 ? 4.932 -5.776 -1.783 1.00 94.19 85 ALA A N 1
ATOM 618 C CA . ALA A 1 85 ? 5.658 -4.932 -2.712 1.00 94.19 85 ALA A CA 1
ATOM 619 C C . ALA A 1 85 ? 6.993 -5.530 -3.150 1.00 94.19 85 ALA A C 1
ATOM 621 O O . ALA A 1 85 ? 7.316 -5.472 -4.331 1.00 94.19 85 ALA A O 1
ATOM 622 N N . ARG A 1 86 ? 7.737 -6.155 -2.230 1.00 93.31 86 ARG A N 1
ATOM 623 C CA . ARG A 1 86 ? 8.955 -6.904 -2.574 1.00 93.31 86 ARG A CA 1
ATOM 624 C C . ARG A 1 86 ? 8.657 -8.062 -3.512 1.00 93.31 86 ARG A C 1
ATOM 626 O O . ARG A 1 86 ? 9.319 -8.197 -4.530 1.00 93.31 86 ARG A O 1
ATOM 633 N N . HIS A 1 87 ? 7.627 -8.846 -3.201 1.00 93.75 87 HIS A N 1
ATOM 634 C CA . HIS A 1 87 ? 7.259 -9.997 -4.018 1.00 93.75 87 HIS A CA 1
ATOM 635 C C . HIS A 1 87 ? 6.829 -9.600 -5.435 1.00 93.75 87 HIS A C 1
ATOM 637 O O . HIS A 1 87 ? 7.285 -10.198 -6.403 1.00 93.75 87 HIS A O 1
ATOM 643 N N . VAL A 1 88 ? 5.985 -8.572 -5.559 1.00 94.00 88 VAL A N 1
ATOM 644 C CA . VAL A 1 88 ? 5.552 -8.046 -6.860 1.00 94.00 88 VAL A CA 1
ATOM 645 C C . VAL A 1 88 ? 6.742 -7.473 -7.623 1.00 94.00 88 VAL A C 1
ATOM 647 O O . VAL A 1 88 ? 6.928 -7.801 -8.785 1.00 94.00 88 VAL A O 1
ATOM 650 N N . HIS A 1 89 ? 7.597 -6.678 -6.977 1.00 91.12 89 HIS A N 1
ATOM 651 C CA . HIS A 1 89 ? 8.785 -6.135 -7.631 1.00 91.12 89 HIS A CA 1
ATOM 652 C C . HIS A 1 89 ? 9.710 -7.239 -8.159 1.00 91.12 89 HIS A C 1
ATOM 654 O O . HIS A 1 89 ? 10.133 -7.176 -9.309 1.00 91.12 89 HIS A O 1
ATOM 660 N N . GLU A 1 90 ? 9.989 -8.271 -7.360 1.00 91.00 90 GLU A N 1
ATOM 661 C CA . GLU A 1 90 ? 10.783 -9.426 -7.794 1.00 91.00 90 GLU A CA 1
ATOM 662 C C . GLU A 1 90 ? 10.145 -10.133 -9.002 1.00 91.00 90 GLU A C 1
ATOM 664 O O . GLU A 1 90 ? 10.857 -10.545 -9.915 1.00 91.00 90 GLU A O 1
ATOM 669 N N . GLN A 1 91 ? 8.815 -10.248 -9.048 1.00 91.06 91 GLN A N 1
ATOM 670 C CA . GLN A 1 91 ? 8.102 -10.835 -10.187 1.00 91.06 91 GLN A CA 1
ATOM 671 C C . GLN A 1 91 ? 8.203 -9.974 -11.452 1.00 91.06 91 GLN A C 1
ATOM 673 O O . GLN A 1 91 ? 8.554 -10.496 -12.509 1.00 91.06 91 GLN A O 1
ATOM 678 N N . GLU A 1 92 ? 7.948 -8.671 -11.339 1.00 87.88 92 GLU A N 1
ATOM 679 C CA . GLU A 1 92 ? 7.935 -7.732 -12.471 1.00 87.88 92 GLU A CA 1
ATOM 680 C C . GLU A 1 92 ? 9.338 -7.482 -13.047 1.00 87.88 92 GLU A C 1
ATOM 682 O O . GLU A 1 92 ? 9.504 -7.257 -14.243 1.00 87.88 92 GLU A O 1
ATOM 687 N N . THR A 1 93 ? 10.376 -7.559 -12.213 1.00 83.81 93 THR A N 1
ATOM 688 C CA . THR A 1 93 ? 11.763 -7.266 -12.616 1.00 83.81 93 THR A CA 1
ATOM 689 C C . THR A 1 93 ? 12.598 -8.501 -12.952 1.00 83.81 93 THR A C 1
ATOM 691 O O . THR A 1 93 ? 13.783 -8.380 -13.268 1.00 83.81 93 THR A O 1
ATOM 694 N N . GLY A 1 94 ? 12.019 -9.703 -12.878 1.00 84.50 94 GLY A N 1
ATOM 695 C CA . GLY A 1 94 ? 12.754 -10.948 -13.115 1.00 84.50 94 GLY A CA 1
ATOM 696 C C . GLY A 1 94 ? 13.751 -11.304 -12.004 1.00 84.50 94 GLY A C 1
ATOM 697 O O . GLY A 1 94 ? 14.766 -11.948 -12.274 1.00 84.50 94 GLY A O 1
ATOM 698 N N . GLY A 1 95 ? 13.461 -10.908 -10.762 1.00 82.44 95 GLY A N 1
ATOM 699 C CA . GLY A 1 95 ? 14.199 -11.289 -9.557 1.00 82.44 95 GLY A CA 1
ATOM 700 C C . GLY A 1 95 ? 15.130 -10.217 -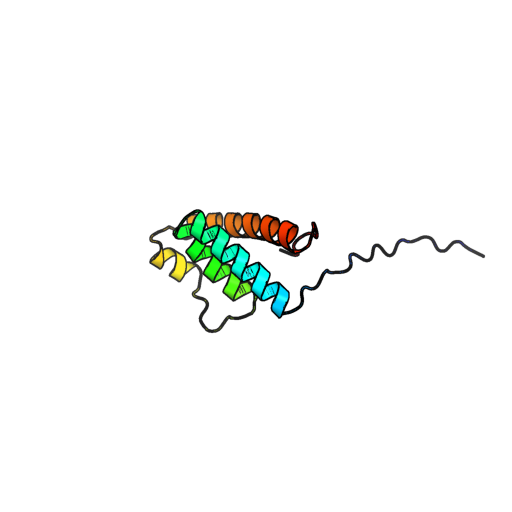8.994 1.00 82.44 95 GLY A C 1
ATOM 701 O O . GLY A 1 95 ? 16.005 -10.550 -8.191 1.00 82.44 95 GLY A O 1
ATOM 702 N N . LEU A 1 96 ? 14.984 -8.949 -9.397 1.00 80.56 96 LEU A N 1
ATOM 703 C CA . LEU A 1 96 ? 15.742 -7.867 -8.771 1.00 80.56 96 LEU A CA 1
ATOM 704 C C . LEU A 1 96 ? 15.189 -7.573 -7.366 1.00 80.56 96 LEU A C 1
ATOM 706 O O . LEU A 1 96 ? 13.982 -7.682 -7.142 1.00 80.56 96 LEU A O 1
ATOM 710 N N . PRO A 1 97 ? 16.054 -7.220 -6.400 1.00 78.81 97 PRO A N 1
ATOM 711 C CA . PRO A 1 97 ? 15.613 -6.866 -5.060 1.00 78.81 97 PRO A CA 1
ATOM 712 C C . PRO A 1 97 ? 14.958 -5.482 -5.055 1.00 78.81 97 PRO A C 1
ATOM 714 O O . PRO A 1 97 ? 15.501 -4.527 -5.613 1.00 78.81 97 PRO A O 1
ATOM 717 N N . ALA A 1 98 ? 13.831 -5.353 -4.352 1.00 78.06 98 ALA A N 1
ATOM 718 C CA . ALA A 1 98 ? 13.187 -4.057 -4.184 1.00 78.06 98 ALA A CA 1
ATOM 719 C C . ALA A 1 98 ? 14.015 -3.139 -3.260 1.00 78.06 98 ALA A C 1
ATOM 721 O O . ALA A 1 98 ? 14.515 -3.600 -2.230 1.00 78.06 98 ALA A O 1
ATOM 722 N N . PRO A 1 99 ? 14.116 -1.833 -3.555 1.00 72.12 99 PRO A N 1
ATOM 723 C CA . PRO A 1 99 ? 14.868 -0.888 -2.728 1.00 72.12 99 PRO A CA 1
ATOM 724 C C . PRO A 1 99 ? 14.158 -0.452 -1.421 1.00 72.12 99 PRO A C 1
ATOM 726 O O . PRO A 1 99 ? 14.632 0.479 -0.769 1.00 72.12 99 PRO A O 1
ATOM 729 N N . TRP A 1 100 ? 13.044 -1.092 -1.022 1.00 70.81 100 TRP A N 1
ATOM 730 C CA . TRP A 1 100 ? 12.191 -0.722 0.130 1.00 70.81 100 TRP A CA 1
ATOM 731 C C . TRP A 1 100 ? 11.789 -1.898 1.050 1.00 70.81 100 TRP A C 1
ATOM 733 O O . TRP A 1 100 ? 11.607 -3.051 0.597 1.00 70.81 100 TRP A O 1
#

Sequence (100 aa):
MMNLEAPLTTTAEFVLSEVELREVAQAVVAACWDRSEPLGAVADHWAGTITGTTAGTPPLEAVAATIGQPLTAVHTLLEQVRTVARHVHEQETGGLPAPW

Foldseek 3Di:
DDDDDDDPPPPVVPDDDLVRLLVLLVVLLVVQVVVDPLLNLLSQLVSCVVSVVPPPRDPLVVSCVVVVHDSVVSVVSNVVSVVSSQVSCCVSVVGDGDPD

pLDDT: mean 84.75, std 17.74, range [38.28, 98.38]

Radius of gyration: 17.27 Å; chains: 1; bounding box: 66×27×31 Å